Protein AF-A0A348VEJ5-F1 (afdb_monomer)

Radius of gyration: 16.7 Å; Cα contacts (8 Å, |Δi|>4): 133; chains: 1; bounding box: 47×30×41 Å

pLDDT: mean 86.48, std 15.14, range [39.75, 98.0]

Sequence (98 aa):
LKAKGLSRVVFVSNGTEGMGLEDGVYDLDGHVLRVEKGAVYEDNTLMGSATNLKDGVISLSRKLNIPLEDLWITASRAPLESVGLGIDLPLCTVSDSY

Solvent-accessible surface area (backbone atoms only — not comparable to full-atom values): 5971 Å² total; per-residue (Å²): 132,88,73,70,58,56,70,75,37,66,61,75,46,58,61,43,94,51,44,78,56,71,74,44,78,43,80,54,97,89,38,70,34,35,33,51,92,48,29,28,24,45,95,84,41,80,75,37,16,15,36,51,59,70,62,48,52,53,50,48,22,68,75,70,72,43,61,62,90,66,50,50,39,15,67,46,56,19,48,36,56,72,72,69,56,82,63,93,63,92,62,90,70,86,68,97,76,128

Mean predicted aligned error: 6.62 Å

Secondary structure (DSSP, 8-state):
--PPPGGG------B-TTTTPPSEEEEETTEEEEEETTEEEETTEEEEESS-HHHHHHHHHHHHT--HHHHGGGGTHHHHHHTT-----------S--

Nearest PDB structures (foldseek):
  1o12-assembly1_B  TM=8.130E-01  e=3.240E-04  Thermotoga maritima
  2vhl-assembly2_B  TM=8.276E-01  e=8.141E-04  Bacillus subtilis
  6jku-assembly1_D  TM=8.321E-01  e=1.572E-03  Pasteurella multocida
  2p53-assembly1_B  TM=8.309E-01  e=3.243E-03  Escherichia coli K-12
  1ymy-assembly1_A  TM=7.983E-01  e=3.036E-03  Escherichia coli K-12

Structure (mmCIF, N/CA/C/O backbone):
data_AF-A0A348VEJ5-F1
#
_entry.id   AF-A0A348VEJ5-F1
#
loop_
_atom_site.group_PDB
_atom_site.id
_atom_site.type_symbol
_atom_site.label_atom_id
_atom_site.label_alt_id
_atom_site.label_comp_id
_atom_site.label_asym_id
_atom_site.label_entity_id
_atom_site.label_seq_id
_atom_site.pdbx_PDB_ins_code
_atom_site.Cartn_x
_atom_site.Cartn_y
_atom_site.Cartn_z
_atom_site.occupancy
_atom_site.B_iso_or_equiv
_atom_site.auth_seq_id
_atom_site.auth_comp_id
_atom_site.auth_asym_id
_atom_site.auth_atom_id
_atom_site.pdbx_PDB_model_num
ATOM 1 N N . LEU A 1 1 ? 10.301 -16.913 -4.558 1.00 43.34 1 LEU A N 1
ATOM 2 C CA . LEU A 1 1 ? 9.346 -16.330 -5.530 1.00 43.34 1 LEU A CA 1
ATOM 3 C C . LEU A 1 1 ? 10.126 -15.842 -6.750 1.00 43.34 1 LEU A C 1
ATOM 5 O O . LEU A 1 1 ? 11.006 -15.014 -6.566 1.00 43.34 1 LEU A O 1
ATOM 9 N N . LYS A 1 2 ? 9.834 -16.311 -7.971 1.00 44.81 2 LYS A N 1
ATOM 10 C CA . LYS A 1 2 ? 10.202 -15.556 -9.184 1.00 44.81 2 LYS A CA 1
ATOM 11 C C . LYS A 1 2 ? 9.153 -14.454 -9.334 1.00 44.81 2 LYS A C 1
ATOM 13 O O . LYS A 1 2 ? 8.042 -14.739 -9.770 1.00 44.81 2 LYS A O 1
ATOM 18 N N . ALA A 1 3 ? 9.449 -13.242 -8.867 1.00 62.50 3 ALA A N 1
ATOM 19 C CA . ALA A 1 3 ? 8.564 -12.106 -9.099 1.00 62.50 3 ALA A CA 1
ATOM 20 C C . ALA A 1 3 ? 8.489 -11.848 -10.611 1.00 62.50 3 ALA A C 1
ATOM 22 O O . ALA A 1 3 ? 9.500 -11.950 -11.311 1.00 62.50 3 ALA A O 1
ATOM 23 N N . LYS A 1 4 ? 7.291 -11.557 -11.130 1.00 75.31 4 LYS A N 1
ATOM 24 C CA . LYS A 1 4 ? 7.163 -11.009 -12.485 1.00 75.31 4 LYS A CA 1
ATOM 25 C C . LYS A 1 4 ? 8.032 -9.742 -12.562 1.00 75.31 4 LYS A C 1
ATOM 27 O O . LYS A 1 4 ? 8.186 -9.060 -11.551 1.00 75.31 4 LYS A O 1
ATOM 32 N N . GLY A 1 5 ? 8.598 -9.433 -13.732 1.00 85.00 5 GLY A N 1
ATOM 33 C CA . GLY A 1 5 ? 9.313 -8.163 -13.917 1.00 85.00 5 GLY A CA 1
ATOM 34 C C . GLY A 1 5 ? 8.425 -6.979 -13.519 1.00 85.00 5 GLY A C 1
ATOM 35 O O . GLY A 1 5 ? 7.205 -7.079 -13.646 1.00 85.00 5 GLY A O 1
ATOM 36 N N . LEU A 1 6 ? 9.011 -5.882 -13.030 1.00 87.12 6 LEU A N 1
ATOM 37 C CA . LEU A 1 6 ? 8.255 -4.758 -12.456 1.00 87.12 6 LEU A CA 1
ATOM 38 C C . LEU A 1 6 ? 7.213 -4.170 -13.425 1.00 87.12 6 LEU A C 1
ATOM 40 O O . LEU A 1 6 ? 6.124 -3.814 -12.998 1.00 87.12 6 LEU A O 1
ATOM 44 N N . SER A 1 7 ? 7.467 -4.187 -14.736 1.00 85.56 7 SER A N 1
ATOM 45 C CA . SER A 1 7 ? 6.487 -3.785 -15.765 1.00 85.56 7 SER A CA 1
ATOM 46 C C . SER A 1 7 ? 5.226 -4.660 -15.824 1.00 85.56 7 SER A C 1
ATOM 48 O O . SER A 1 7 ? 4.223 -4.286 -16.415 1.00 85.56 7 SER A O 1
ATOM 50 N N . ARG A 1 8 ? 5.256 -5.847 -15.214 1.00 89.19 8 ARG A N 1
ATOM 51 C CA . ARG A 1 8 ? 4.153 -6.818 -15.161 1.00 89.19 8 ARG A CA 1
ATOM 52 C C . ARG A 1 8 ? 3.500 -6.875 -13.776 1.00 89.19 8 ARG A C 1
ATOM 54 O O . ARG A 1 8 ? 2.728 -7.803 -13.516 1.00 89.19 8 ARG A O 1
ATOM 61 N N . VAL A 1 9 ? 3.834 -5.930 -12.896 1.00 92.12 9 VAL A N 1
ATOM 62 C CA . VAL A 1 9 ? 3.278 -5.773 -11.550 1.00 92.12 9 VAL A CA 1
ATOM 63 C C . VAL A 1 9 ? 2.648 -4.388 -11.447 1.00 92.12 9 VAL A C 1
ATOM 65 O O . VAL A 1 9 ? 3.310 -3.388 -11.698 1.00 92.12 9 VAL A O 1
ATOM 68 N N . VAL A 1 10 ? 1.376 -4.336 -11.052 1.00 93.69 10 VAL A N 1
ATOM 69 C CA . VAL A 1 10 ? 0.666 -3.083 -10.777 1.00 93.69 10 VAL A CA 1
ATOM 70 C C . VAL A 1 10 ? 0.591 -2.889 -9.270 1.00 93.69 10 VAL A C 1
ATOM 72 O O . VAL A 1 10 ? 0.107 -3.766 -8.554 1.00 93.69 10 VAL A O 1
ATOM 75 N N . PHE A 1 11 ? 1.074 -1.747 -8.792 1.00 94.56 11 PHE A N 1
ATOM 76 C CA . PHE A 1 11 ? 0.909 -1.329 -7.411 1.00 94.56 11 PHE A CA 1
ATOM 77 C C . PHE A 1 11 ? -0.405 -0.561 -7.272 1.00 94.56 11 PHE A C 1
ATOM 79 O O . PHE A 1 11 ? -0.634 0.430 -7.963 1.00 94.56 11 PHE A O 1
ATOM 86 N N . VAL A 1 12 ? -1.262 -1.018 -6.363 1.00 95.00 12 VAL A N 1
ATOM 87 C CA . VAL A 1 12 ? -2.541 -0.379 -6.039 1.00 95.00 12 VAL A CA 1
ATOM 88 C C . VAL A 1 12 ? -2.541 -0.005 -4.565 1.00 95.00 12 VAL A C 1
ATOM 90 O O . VAL A 1 12 ? -2.085 -0.785 -3.731 1.00 95.00 12 VAL A O 1
ATOM 93 N N . SER A 1 13 ? -3.056 1.179 -4.229 1.00 94.69 13 SER A N 1
ATOM 94 C CA . SER A 1 13 ? -3.204 1.567 -2.823 1.00 94.69 13 SER A CA 1
ATOM 95 C C . SER A 1 13 ? -4.284 0.748 -2.118 1.00 94.69 13 SER A C 1
ATOM 97 O O . SER A 1 13 ? -4.174 0.547 -0.915 1.00 94.69 13 SER A O 1
ATOM 99 N N . ASN A 1 14 ? -5.315 0.295 -2.849 1.00 94.62 14 ASN A N 1
ATOM 100 C CA . ASN A 1 14 ? -6.566 -0.223 -2.281 1.00 94.62 14 ASN A CA 1
ATOM 101 C C . ASN A 1 14 ? -7.098 0.699 -1.165 1.00 94.62 14 ASN A C 1
ATOM 103 O O . ASN A 1 14 ? -7.428 0.250 -0.066 1.00 94.62 14 ASN A O 1
ATOM 107 N N . GLY A 1 15 ? -7.043 2.010 -1.425 1.00 94.62 15 GLY A N 1
ATOM 108 C CA . GLY A 1 15 ? -7.433 3.047 -0.475 1.00 94.62 15 GLY A CA 1
ATOM 109 C C . GLY A 1 15 ? -8.922 2.983 -0.151 1.00 94.62 15 GLY A C 1
ATOM 110 O O . GLY A 1 15 ? -9.739 2.679 -1.016 1.00 94.62 15 GLY A O 1
ATOM 111 N N . THR A 1 16 ? -9.247 3.288 1.098 1.00 94.19 16 THR A N 1
ATOM 112 C CA . THR A 1 16 ? -10.617 3.382 1.623 1.00 94.19 16 THR A CA 1
ATOM 113 C C . THR A 1 16 ? -10.895 4.812 2.089 1.00 94.19 16 THR A C 1
ATOM 115 O O . THR A 1 16 ? -10.014 5.670 2.020 1.00 94.19 16 THR A O 1
ATOM 118 N N . GLU A 1 17 ? -12.090 5.075 2.614 1.00 92.12 17 GLU A N 1
ATOM 119 C CA . GLU A 1 17 ? -12.433 6.367 3.229 1.00 92.12 17 GLU A CA 1
ATOM 120 C C . GLU A 1 17 ? -11.561 6.712 4.445 1.00 92.12 17 GLU A C 1
ATOM 122 O O . GLU A 1 17 ? -11.394 7.882 4.773 1.00 92.12 17 GLU A O 1
ATOM 127 N N . GLY A 1 18 ? -10.919 5.713 5.062 1.00 92.94 18 GLY A N 1
ATOM 128 C CA . GLY A 1 18 ? -9.924 5.932 6.110 1.00 92.94 18 GLY A CA 1
ATOM 129 C C . GLY A 1 18 ? -8.587 6.487 5.605 1.00 92.94 18 GLY A C 1
ATOM 130 O O . GLY A 1 18 ? -7.677 6.710 6.401 1.00 92.94 18 GLY A O 1
ATOM 131 N N . MET A 1 19 ? -8.413 6.683 4.293 1.00 95.12 19 MET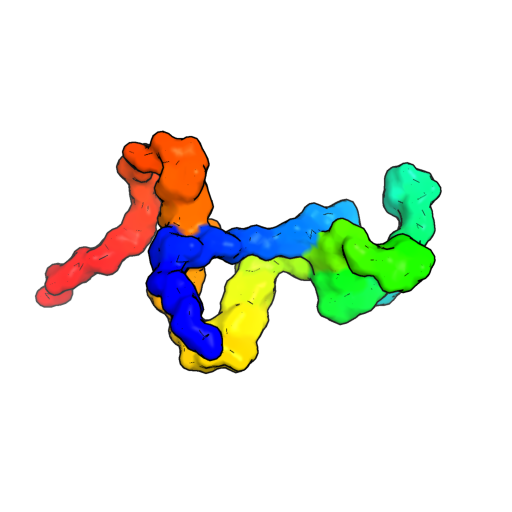 A N 1
ATOM 132 C CA . MET A 1 19 ? -7.156 7.166 3.727 1.00 95.12 19 MET A CA 1
ATOM 133 C C . MET A 1 19 ? -6.798 8.569 4.221 1.00 95.12 19 MET A C 1
ATOM 135 O O . MET A 1 19 ? -7.547 9.522 4.039 1.00 95.12 19 MET A O 1
ATOM 139 N N . GLY A 1 20 ? -5.595 8.698 4.784 1.00 91.19 20 GLY A N 1
ATOM 140 C CA . GLY A 1 20 ? -5.097 9.959 5.335 1.00 91.19 20 GLY A CA 1
ATOM 141 C C . GLY A 1 20 ? -5.607 10.291 6.739 1.00 91.19 20 GLY A C 1
ATOM 142 O O . GLY A 1 20 ? -5.218 11.329 7.269 1.00 91.19 20 GLY A O 1
ATOM 143 N N . LEU A 1 21 ? -6.426 9.427 7.346 1.00 95.25 21 LEU A N 1
ATOM 144 C CA . LEU A 1 21 ? -6.777 9.532 8.760 1.00 95.25 21 LEU A CA 1
ATOM 145 C C . LEU A 1 21 ? -5.641 8.999 9.644 1.00 95.25 21 LEU A C 1
ATOM 147 O O . LEU A 1 21 ? -4.843 8.156 9.226 1.00 95.25 21 LEU A O 1
ATOM 151 N N . GLU A 1 22 ? -5.577 9.507 10.872 1.00 96.19 22 GLU A N 1
ATOM 152 C CA . GLU A 1 22 ? -4.695 8.976 11.911 1.00 96.19 22 GLU A CA 1
ATOM 153 C C . GLU A 1 22 ? -5.238 7.650 12.468 1.00 96.19 22 GLU A C 1
ATOM 155 O O . GLU A 1 22 ? -6.365 7.241 12.183 1.00 96.19 22 GLU A O 1
ATOM 160 N N . ASP A 1 23 ? -4.425 6.958 13.267 1.00 97.75 23 ASP A N 1
ATOM 161 C CA . ASP A 1 23 ? -4.867 5.745 13.951 1.00 97.75 23 ASP A CA 1
ATOM 162 C C . ASP A 1 23 ? -6.026 6.078 14.909 1.00 97.75 23 ASP A C 1
ATOM 164 O O . ASP A 1 23 ? -5.917 6.957 15.767 1.00 97.75 23 ASP A O 1
ATOM 168 N N . GLY A 1 24 ? -7.145 5.367 14.775 1.00 97.88 24 GLY A N 1
ATOM 169 C CA . GLY A 1 24 ? -8.377 5.705 15.482 1.00 97.88 24 GLY A CA 1
ATOM 170 C C . GLY A 1 24 ? -9.567 4.827 15.109 1.00 97.88 24 GLY A C 1
ATOM 171 O O . GLY A 1 24 ? -9.466 3.925 14.278 1.00 97.88 24 GLY A O 1
ATOM 172 N N . VAL A 1 25 ? -10.706 5.087 15.752 1.00 97.69 25 VAL A N 1
ATOM 173 C CA . VAL A 1 25 ? -11.997 4.456 15.443 1.00 97.69 25 VAL A CA 1
ATOM 174 C C . VAL A 1 25 ? -12.936 5.539 14.931 1.00 97.69 25 VAL A C 1
ATOM 176 O O . VAL A 1 25 ? -13.101 6.568 15.586 1.00 97.69 25 VAL A O 1
ATOM 179 N N . TYR A 1 26 ? -13.533 5.302 13.769 1.00 96.50 26 TYR A N 1
ATOM 180 C CA . TYR A 1 26 ? -14.350 6.258 13.036 1.00 96.50 26 TYR A CA 1
ATOM 181 C C . TYR A 1 26 ? -15.683 5.626 12.654 1.00 96.50 26 TYR A C 1
ATOM 183 O O . TYR A 1 26 ? -15.745 4.436 12.361 1.00 96.50 26 TYR A O 1
ATOM 191 N N . ASP A 1 27 ? -16.732 6.438 12.636 1.00 95.38 27 ASP A N 1
ATOM 192 C CA . ASP A 1 27 ? -17.988 6.106 11.969 1.00 95.38 27 ASP A CA 1
ATOM 193 C C . ASP A 1 27 ? -17.922 6.703 10.558 1.00 95.38 27 ASP A C 1
ATOM 195 O O . ASP A 1 27 ? -17.883 7.928 10.404 1.00 95.38 27 ASP A O 1
ATOM 199 N N . LEU A 1 28 ? -17.783 5.841 9.551 1.00 90.25 28 LEU A N 1
ATOM 200 C CA . LEU A 1 28 ? -17.642 6.200 8.140 1.00 90.25 28 LEU A CA 1
ATOM 201 C C . LEU A 1 28 ? -18.705 5.440 7.347 1.00 90.25 28 LEU A C 1
ATOM 203 O O . LEU A 1 28 ? -18.752 4.215 7.398 1.00 90.25 28 LEU A O 1
ATOM 207 N N . ASP A 1 29 ? -19.587 6.174 6.670 1.00 85.75 29 ASP A N 1
ATOM 208 C CA . ASP A 1 29 ? -20.729 5.630 5.918 1.00 85.75 29 ASP A CA 1
ATOM 209 C C . ASP A 1 29 ? -21.625 4.659 6.726 1.00 85.75 29 ASP A C 1
ATOM 211 O O . ASP A 1 29 ? -22.199 3.713 6.196 1.00 85.75 29 ASP A O 1
ATOM 215 N N . GLY A 1 30 ? -21.747 4.872 8.045 1.00 89.94 30 GLY A N 1
ATOM 216 C CA . GLY A 1 30 ? -22.526 4.005 8.939 1.00 89.94 30 GLY A CA 1
ATOM 217 C C . GLY A 1 30 ? -21.805 2.723 9.370 1.00 89.94 30 GLY A C 1
ATOM 218 O O . GLY A 1 30 ? -22.414 1.864 10.014 1.00 89.94 30 GLY A O 1
ATOM 219 N N . HIS A 1 31 ? -20.519 2.596 9.041 1.00 92.06 31 HIS A N 1
ATOM 220 C CA . HIS A 1 31 ? -19.639 1.517 9.466 1.00 92.06 31 HIS A CA 1
ATOM 221 C C . HIS A 1 31 ? -18.667 2.011 10.541 1.00 92.06 31 HIS A C 1
ATOM 223 O O . HIS A 1 31 ? -18.022 3.051 10.397 1.00 92.06 31 HIS A O 1
ATOM 229 N N . VAL A 1 32 ? -18.506 1.232 11.614 1.00 95.81 32 VAL A N 1
ATOM 230 C CA . VAL A 1 32 ? -17.499 1.516 12.645 1.00 95.81 32 VAL A CA 1
ATOM 231 C C . VAL A 1 32 ? -16.166 0.919 12.202 1.00 95.81 32 VAL A C 1
ATOM 233 O O . VAL A 1 32 ? -15.905 -0.273 12.369 1.00 95.81 32 VAL A O 1
ATOM 236 N N . LEU A 1 33 ? -15.313 1.764 11.631 1.00 96.50 33 LEU A N 1
ATOM 237 C CA . LEU A 1 33 ? -14.024 1.381 11.070 1.00 96.50 33 LEU A CA 1
ATOM 238 C C . LEU A 1 33 ? -12.876 1.752 12.007 1.00 96.50 33 LEU A C 1
ATOM 240 O O . LEU A 1 33 ? -12.817 2.846 12.565 1.00 96.50 33 LEU A O 1
ATOM 2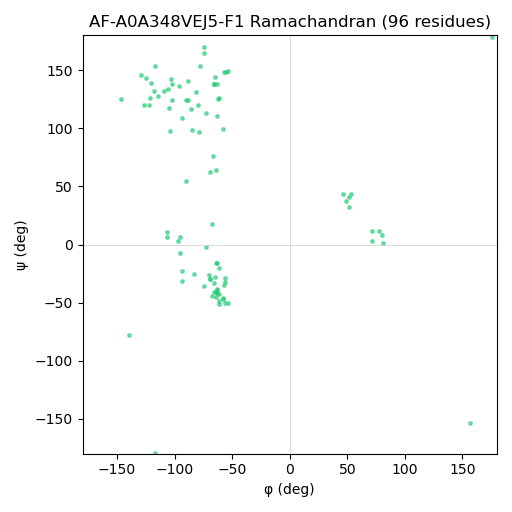44 N N . ARG A 1 34 ? -11.910 0.846 12.146 1.00 98.00 34 ARG A N 1
ATOM 245 C CA . ARG A 1 34 ? -10.668 1.069 12.888 1.00 98.00 34 ARG A CA 1
ATOM 246 C C . ARG A 1 34 ? -9.509 1.270 11.920 1.00 98.00 34 ARG A C 1
ATOM 248 O O . ARG A 1 34 ? -9.150 0.348 11.191 1.00 98.00 34 ARG A O 1
ATOM 255 N N . VAL A 1 35 ? -8.900 2.450 11.954 1.00 97.81 35 VAL A N 1
ATOM 256 C CA . VAL A 1 35 ? -7.650 2.759 11.254 1.00 97.81 35 VAL A CA 1
ATOM 257 C C . VAL A 1 35 ? -6.488 2.430 12.185 1.00 97.81 35 VAL A C 1
ATOM 259 O O . VAL A 1 35 ? -6.436 2.904 13.317 1.00 97.81 35 VAL A O 1
ATOM 262 N N . GLU A 1 36 ? -5.566 1.589 11.729 1.00 97.31 36 GLU A N 1
ATOM 263 C CA . GLU A 1 36 ? -4.343 1.278 12.469 1.00 97.31 36 GLU A CA 1
ATOM 264 C C . GLU A 1 36 ? -3.183 1.036 11.501 1.00 97.31 36 GLU A C 1
ATOM 266 O O . GLU A 1 36 ? -3.256 0.157 10.637 1.00 97.31 36 GLU A O 1
ATOM 271 N N . LYS A 1 37 ? -2.081 1.778 11.672 1.00 95.12 37 LYS A N 1
ATOM 272 C CA . LYS A 1 37 ? -0.819 1.613 10.927 1.00 95.12 37 LYS A CA 1
ATOM 273 C C . LYS A 1 37 ? -1.024 1.589 9.410 1.00 95.12 37 LYS A C 1
ATOM 275 O O . LYS A 1 37 ? -0.404 0.796 8.697 1.00 95.12 37 LYS A O 1
ATOM 280 N N . GLY A 1 38 ? -1.902 2.460 8.915 1.00 94.75 38 GLY A N 1
ATOM 281 C CA . GLY A 1 38 ? -2.181 2.591 7.486 1.00 94.75 38 GLY A CA 1
ATOM 282 C C . GLY A 1 38 ? -3.088 1.502 6.898 1.00 94.75 38 GLY A C 1
ATOM 283 O O . GLY A 1 38 ? -3.198 1.432 5.673 1.00 94.75 38 GLY A O 1
ATOM 284 N N . ALA A 1 39 ? -3.738 0.679 7.725 1.00 96.88 39 ALA A N 1
ATOM 285 C CA . ALA A 1 39 ? -4.757 -0.299 7.339 1.00 96.88 39 ALA A CA 1
ATOM 286 C C . ALA A 1 39 ? -6.111 0.033 7.985 1.00 96.88 39 ALA A C 1
ATOM 288 O O . ALA A 1 39 ? -6.153 0.648 9.049 1.00 96.88 39 ALA A O 1
ATOM 289 N N . VAL A 1 40 ? -7.204 -0.388 7.348 1.00 97.44 40 VAL A N 1
ATOM 290 C CA . VAL A 1 40 ? -8.576 -0.169 7.830 1.00 97.44 40 VAL A CA 1
ATOM 291 C C . VAL A 1 40 ? -9.251 -1.499 8.111 1.00 97.44 40 VAL A C 1
ATOM 293 O O . VAL A 1 40 ? -9.203 -2.405 7.276 1.00 97.44 40 VAL A O 1
ATOM 296 N N . TYR A 1 41 ? -9.883 -1.603 9.278 1.00 97.62 41 TYR A N 1
ATOM 297 C CA . TYR A 1 41 ? -10.547 -2.808 9.751 1.00 97.62 41 TYR A CA 1
ATOM 298 C C . TYR A 1 41 ? -12.010 -2.558 10.111 1.00 97.62 41 TYR A C 1
ATOM 300 O O . TYR A 1 41 ? -12.321 -1.547 10.732 1.00 97.62 41 TYR A O 1
ATOM 308 N N . GLU A 1 42 ? -12.866 -3.531 9.823 1.00 96.38 42 GLU A N 1
ATOM 309 C CA . GLU A 1 42 ? -14.232 -3.644 10.348 1.00 96.38 42 GLU A CA 1
ATOM 310 C C . GLU A 1 42 ? -14.334 -4.990 11.069 1.00 96.38 42 GLU A C 1
ATOM 312 O O . GLU A 1 42 ? -14.033 -6.026 10.479 1.00 96.38 42 GLU A O 1
ATOM 317 N N . ASP A 1 43 ? -14.645 -4.997 12.367 1.00 93.75 43 ASP A N 1
ATOM 318 C CA . ASP A 1 43 ? -14.723 -6.226 13.178 1.00 93.75 43 ASP A CA 1
ATOM 319 C C . ASP A 1 43 ? -13.511 -7.176 13.034 1.00 93.75 43 ASP A C 1
ATOM 321 O O . ASP A 1 43 ? -13.627 -8.401 13.061 1.00 93.75 43 ASP A O 1
ATOM 325 N N . ASN A 1 44 ? -12.307 -6.601 12.916 1.00 94.19 44 ASN A N 1
ATOM 326 C CA . ASN A 1 44 ? -11.022 -7.281 12.659 1.00 94.19 44 ASN A CA 1
ATOM 327 C C . ASN A 1 44 ? -10.825 -7.847 11.243 1.00 94.19 44 ASN A C 1
ATOM 329 O O . ASN A 1 44 ? -9.771 -8.418 10.957 1.00 94.19 44 ASN A O 1
ATOM 333 N N . THR A 1 45 ? -11.772 -7.636 10.337 1.00 96.38 45 THR A N 1
ATOM 334 C CA . THR A 1 45 ? -11.617 -7.907 8.906 1.00 96.38 45 THR A CA 1
ATOM 335 C C . THR A 1 45 ? -10.876 -6.755 8.243 1.00 96.38 45 THR A C 1
ATOM 337 O O . THR A 1 45 ? -11.225 -5.600 8.456 1.00 96.38 45 THR A O 1
ATOM 340 N N . LEU A 1 46 ? -9.844 -7.045 7.444 1.00 96.50 46 LEU A N 1
ATOM 341 C CA . LEU A 1 46 ? -9.123 -6.024 6.679 1.00 96.50 46 LEU A CA 1
ATOM 342 C C . LEU A 1 46 ? -9.993 -5.536 5.510 1.00 96.50 46 LEU A C 1
ATOM 344 O O . LEU A 1 46 ? -10.219 -6.284 4.561 1.00 96.50 46 LEU A O 1
ATOM 348 N N . MET A 1 47 ? -10.419 -4.277 5.564 1.00 94.94 47 MET A N 1
ATOM 349 C CA . MET A 1 47 ? -11.286 -3.650 4.558 1.00 94.94 47 MET A CA 1
ATOM 350 C C . MET A 1 47 ? -10.497 -2.908 3.479 1.00 94.94 47 MET A C 1
ATOM 352 O O . MET A 1 47 ? -10.967 -2.728 2.359 1.00 94.94 47 MET A O 1
ATOM 356 N N . GLY A 1 48 ? -9.262 -2.514 3.786 1.00 95.12 48 GLY A N 1
ATOM 357 C CA . GLY A 1 48 ? -8.359 -1.915 2.817 1.00 95.12 48 GLY A CA 1
ATOM 358 C C . GLY A 1 48 ? -7.289 -1.060 3.473 1.00 95.12 48 GLY A C 1
ATOM 359 O O . GLY A 1 48 ? -6.885 -1.298 4.612 1.00 95.12 48 GLY A O 1
ATOM 360 N N . SER A 1 49 ? -6.789 -0.088 2.721 1.00 96.25 49 SER A N 1
ATOM 361 C CA . SER A 1 49 ? -5.675 0.763 3.123 1.00 96.25 49 SER A CA 1
ATOM 362 C C . SER A 1 49 ? -6.150 2.144 3.565 1.00 96.25 49 SER A C 1
ATOM 364 O O . SER A 1 49 ? -7.044 2.736 2.958 1.00 96.25 49 SER A O 1
ATOM 366 N N . ALA A 1 50 ? -5.487 2.675 4.590 1.00 96.81 50 ALA A N 1
ATOM 367 C CA . ALA A 1 50 ? -5.504 4.090 4.954 1.00 96.81 50 ALA A CA 1
ATOM 368 C C . ALA A 1 50 ? -4.275 4.851 4.397 1.00 96.81 50 ALA A C 1
ATOM 370 O O . ALA A 1 50 ? -4.094 6.044 4.638 1.00 96.81 50 ALA A O 1
ATOM 371 N N . THR A 1 51 ? -3.415 4.174 3.631 1.00 95.31 51 THR A N 1
ATOM 372 C CA . THR A 1 51 ? -2.179 4.727 3.058 1.00 95.31 51 THR A CA 1
ATOM 373 C C . THR A 1 51 ? -2.401 5.205 1.622 1.00 95.31 51 THR A C 1
ATOM 375 O O . THR A 1 51 ? -2.990 4.493 0.805 1.00 95.31 51 THR A O 1
ATOM 378 N N . ASN A 1 52 ? -1.868 6.380 1.275 1.00 93.81 52 ASN A N 1
ATOM 379 C CA . ASN A 1 52 ? -1.892 6.877 -0.103 1.00 93.81 52 ASN A CA 1
ATOM 380 C C . ASN A 1 52 ? -0.880 6.147 -1.015 1.00 93.81 52 ASN A C 1
ATOM 382 O O . ASN A 1 52 ? 0.047 5.476 -0.558 1.00 93.81 52 ASN A O 1
ATOM 386 N N . LEU A 1 53 ? -1.043 6.301 -2.333 1.00 94.50 53 LEU A N 1
ATOM 387 C CA . LEU A 1 53 ? -0.221 5.609 -3.335 1.00 94.50 53 LEU A CA 1
ATOM 388 C C . LEU A 1 53 ? 1.282 5.897 -3.175 1.00 94.50 53 LEU A C 1
ATOM 390 O O . LEU A 1 53 ? 2.092 4.972 -3.191 1.00 94.50 53 LEU A O 1
ATOM 394 N N . LYS A 1 54 ? 1.650 7.170 -2.985 1.00 94.12 54 LYS A N 1
ATOM 395 C CA . LYS A 1 54 ? 3.044 7.627 -2.880 1.00 94.12 54 LYS A CA 1
ATOM 396 C C . LYS A 1 54 ? 3.750 6.981 -1.687 1.00 94.12 54 LYS A C 1
ATOM 398 O O . LYS A 1 54 ? 4.819 6.393 -1.847 1.00 94.12 54 LYS A O 1
ATOM 403 N N . ASP A 1 55 ? 3.143 7.057 -0.508 1.00 94.19 55 ASP A N 1
ATOM 404 C CA . ASP A 1 55 ? 3.736 6.527 0.721 1.00 94.19 55 ASP A CA 1
ATOM 405 C C . ASP A 1 55 ? 3.774 4.992 0.704 1.00 94.19 55 ASP A C 1
ATOM 407 O O . ASP A 1 55 ? 4.714 4.385 1.228 1.00 94.19 55 ASP A O 1
ATOM 411 N N . GLY A 1 56 ? 2.819 4.358 0.015 1.00 94.50 56 GLY A N 1
ATOM 412 C CA . GLY A 1 56 ? 2.831 2.926 -0.277 1.00 94.50 56 GLY A CA 1
ATOM 413 C C . GLY A 1 56 ? 4.041 2.497 -1.113 1.00 94.50 56 GLY A C 1
ATOM 414 O O . GLY A 1 56 ? 4.754 1.568 -0.726 1.00 94.50 56 GLY A O 1
ATOM 415 N N . VAL A 1 57 ? 4.333 3.202 -2.213 1.00 95.00 57 VAL A N 1
ATOM 416 C CA . VAL A 1 57 ? 5.498 2.905 -3.070 1.00 95.00 57 VAL A CA 1
ATOM 417 C C . VAL A 1 57 ? 6.816 3.168 -2.331 1.00 95.00 57 VAL A C 1
ATOM 419 O O . VAL A 1 57 ? 7.733 2.350 -2.402 1.00 95.00 57 VAL A O 1
ATOM 422 N N . ILE A 1 58 ? 6.915 4.253 -1.553 1.00 95.19 58 ILE A N 1
ATOM 423 C CA . ILE A 1 58 ? 8.097 4.532 -0.713 1.00 95.19 58 ILE A CA 1
ATOM 424 C C . ILE A 1 58 ? 8.304 3.418 0.322 1.00 95.19 58 ILE A C 1
ATOM 426 O O . ILE A 1 58 ? 9.426 2.955 0.540 1.00 95.19 58 ILE A O 1
ATOM 430 N N . SER A 1 59 ? 7.224 2.955 0.953 1.00 94.38 59 SER A N 1
ATOM 431 C CA . SER A 1 59 ? 7.278 1.845 1.908 1.00 94.38 59 SER A CA 1
ATOM 432 C C . SER A 1 59 ? 7.737 0.549 1.242 1.00 94.38 59 SER A C 1
ATOM 434 O O . SER A 1 59 ? 8.526 -0.193 1.826 1.00 94.38 59 SER A O 1
ATOM 436 N N . LEU A 1 60 ? 7.286 0.291 0.013 1.00 93.38 60 LEU A N 1
ATOM 437 C CA . LEU A 1 60 ? 7.714 -0.856 -0.781 1.00 93.38 60 LEU A CA 1
ATOM 438 C C . LEU A 1 60 ? 9.207 -0.787 -1.124 1.00 93.38 60 LEU A C 1
ATOM 440 O O . LEU A 1 60 ? 9.910 -1.775 -0.920 1.00 93.38 60 LEU A O 1
ATOM 444 N N . SER A 1 61 ? 9.696 0.380 -1.558 1.00 95.00 61 SER A N 1
ATOM 445 C CA . SER A 1 61 ? 11.119 0.629 -1.825 1.00 95.00 61 SER A CA 1
ATOM 446 C C . SER A 1 61 ? 11.981 0.279 -0.616 1.00 95.00 61 SER A C 1
ATOM 448 O O . SER A 1 61 ? 12.904 -0.528 -0.722 1.00 95.00 61 SER A O 1
ATOM 450 N N . ARG A 1 62 ? 11.609 0.788 0.565 1.00 95.75 62 ARG A N 1
ATOM 451 C CA . ARG A 1 62 ? 12.332 0.526 1.817 1.00 95.75 62 ARG A CA 1
ATOM 452 C C . ARG A 1 62 ? 12.292 -0.947 2.228 1.00 95.75 62 ARG A C 1
ATOM 454 O O . ARG A 1 62 ? 13.298 -1.472 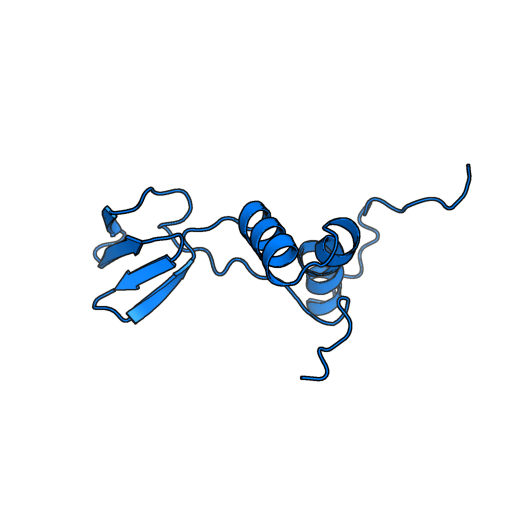2.688 1.00 95.75 62 ARG A O 1
ATOM 461 N N . LYS A 1 63 ? 11.143 -1.618 2.081 1.00 94.56 63 LYS A N 1
ATOM 462 C CA . LYS A 1 63 ? 10.965 -3.020 2.505 1.00 94.56 63 LYS A CA 1
ATOM 463 C C . LYS A 1 63 ? 11.647 -4.023 1.579 1.00 94.56 63 LYS A C 1
ATOM 465 O O . LYS A 1 63 ? 12.117 -5.051 2.055 1.00 94.56 63 LYS A O 1
ATOM 470 N N . LEU A 1 64 ? 11.660 -3.753 0.275 1.00 92.19 64 LEU A N 1
ATOM 471 C CA . LEU A 1 64 ? 12.254 -4.641 -0.727 1.00 92.19 64 LEU A CA 1
ATOM 472 C C . LEU A 1 64 ? 13.690 -4.263 -1.091 1.00 92.19 64 LEU A C 1
ATOM 474 O O . LEU A 1 64 ? 14.337 -5.018 -1.812 1.00 92.19 64 LEU A O 1
ATOM 478 N N . ASN A 1 65 ? 14.179 -3.123 -0.595 1.00 94.25 65 ASN A N 1
ATOM 479 C CA . ASN A 1 65 ? 15.468 -2.548 -0.966 1.00 94.25 65 ASN A CA 1
ATOM 480 C C . ASN A 1 65 ? 15.608 -2.384 -2.492 1.00 94.25 65 ASN A C 1
ATOM 482 O O . ASN A 1 65 ? 16.630 -2.735 -3.078 1.00 94.25 65 ASN A O 1
ATOM 486 N N . ILE A 1 66 ? 14.540 -1.893 -3.128 1.00 92.19 66 ILE A N 1
ATOM 487 C CA . ILE A 1 66 ? 14.504 -1.576 -4.561 1.00 92.19 66 ILE A CA 1
ATOM 488 C C . ILE A 1 66 ? 14.467 -0.050 -4.696 1.00 92.19 66 ILE A C 1
ATOM 490 O O . ILE A 1 66 ? 13.653 0.581 -4.007 1.00 92.19 66 ILE A O 1
ATOM 494 N N . PRO A 1 67 ? 15.301 0.557 -5.555 1.00 93.06 67 PRO A N 1
ATOM 495 C CA . PRO A 1 67 ? 15.282 1.996 -5.772 1.00 93.06 67 PRO A CA 1
ATOM 496 C C . PRO A 1 67 ? 13.911 2.513 -6.233 1.00 93.06 67 PRO A C 1
ATOM 498 O O . PRO A 1 67 ? 13.142 1.816 -6.903 1.00 93.06 67 PRO A O 1
ATOM 501 N N . LEU A 1 68 ? 13.570 3.744 -5.851 1.00 91.25 68 LEU A N 1
ATOM 502 C CA . LEU A 1 68 ? 12.258 4.320 -6.167 1.00 91.25 68 LEU A CA 1
ATOM 503 C C . LEU A 1 68 ? 12.090 4.520 -7.685 1.00 91.25 68 LEU A C 1
ATOM 505 O O . LEU A 1 68 ? 10.997 4.329 -8.222 1.00 91.25 68 LEU A O 1
ATOM 509 N N . GLU A 1 69 ? 13.191 4.834 -8.367 1.00 89.62 69 GLU A N 1
ATOM 510 C CA . GLU A 1 69 ? 13.338 4.955 -9.819 1.00 89.62 69 GLU A CA 1
ATOM 511 C C . GLU A 1 69 ? 13.114 3.644 -10.585 1.00 89.62 69 GLU A C 1
ATOM 513 O O . GLU A 1 69 ? 12.830 3.686 -11.778 1.00 89.62 69 GLU A O 1
ATOM 518 N N . ASP A 1 70 ? 13.141 2.493 -9.916 1.00 89.56 70 ASP A N 1
ATOM 519 C CA . ASP A 1 70 ? 12.740 1.223 -10.524 1.00 89.56 70 ASP A CA 1
ATOM 520 C C . ASP A 1 70 ? 11.263 0.916 -10.241 1.00 89.56 70 ASP A C 1
ATOM 522 O O . ASP A 1 70 ? 10.566 0.305 -11.053 1.00 89.56 70 ASP A O 1
ATOM 526 N N . LEU A 1 71 ? 10.748 1.354 -9.086 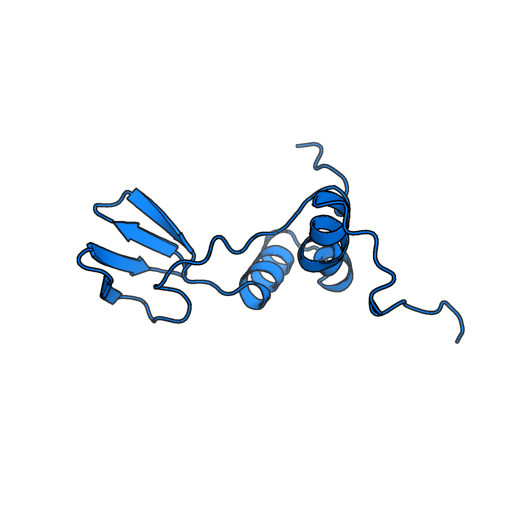1.00 92.06 71 LEU A N 1
ATOM 527 C CA . LEU A 1 71 ? 9.398 1.026 -8.625 1.00 92.06 71 LEU A CA 1
ATOM 528 C C . LEU A 1 71 ? 8.291 1.906 -9.208 1.00 92.06 71 LEU A C 1
ATOM 530 O O . LEU A 1 71 ? 7.153 1.435 -9.291 1.00 92.06 71 LEU A O 1
ATOM 534 N N . TRP A 1 72 ? 8.572 3.143 -9.636 1.00 87.38 72 TRP A N 1
ATOM 535 C CA . TRP A 1 72 ? 7.540 4.048 -10.179 1.00 87.38 72 TRP A CA 1
ATOM 536 C C . TRP A 1 72 ? 6.783 3.442 -11.368 1.00 87.38 72 TRP A C 1
ATOM 538 O O . TRP A 1 72 ? 5.596 3.728 -11.541 1.00 87.38 72 TRP A O 1
ATOM 548 N N . ILE A 1 73 ? 7.424 2.555 -12.144 1.00 89.56 73 ILE A N 1
ATOM 549 C CA . ILE A 1 73 ? 6.797 1.859 -13.274 1.00 89.56 73 ILE A CA 1
ATOM 550 C C . ILE A 1 73 ? 5.552 1.073 -12.837 1.00 89.56 73 ILE A C 1
ATOM 552 O O . ILE A 1 73 ? 4.558 1.044 -13.560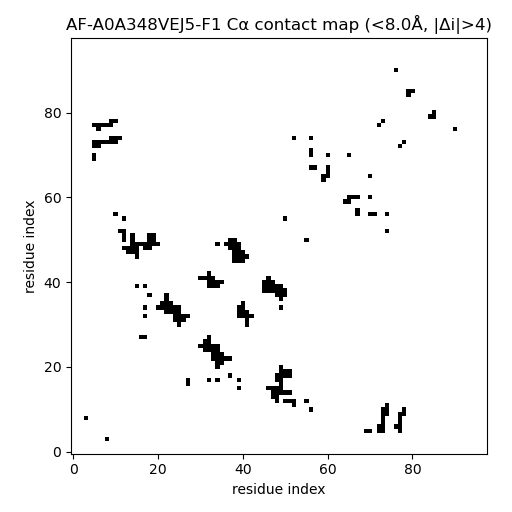 1.00 89.56 73 ILE A O 1
ATOM 556 N N . THR A 1 74 ? 5.572 0.510 -11.622 1.00 93.00 74 THR A N 1
ATOM 557 C CA . THR A 1 74 ? 4.479 -0.302 -11.064 1.00 93.00 74 THR A CA 1
ATOM 558 C C . THR A 1 74 ? 3.239 0.525 -10.730 1.00 93.00 74 THR A C 1
ATOM 560 O O . THR A 1 74 ? 2.130 0.001 -10.750 1.00 93.00 74 THR A O 1
ATOM 563 N N . ALA A 1 75 ? 3.406 1.820 -10.454 1.00 92.56 75 ALA A N 1
ATOM 564 C CA . ALA A 1 75 ? 2.336 2.740 -10.068 1.00 92.56 75 ALA A CA 1
ATOM 565 C C . ALA A 1 75 ? 1.953 3.728 -11.191 1.00 92.56 75 ALA A C 1
ATOM 567 O O . ALA A 1 75 ? 1.171 4.644 -10.954 1.00 92.56 75 ALA A O 1
ATOM 568 N N . SER A 1 76 ? 2.507 3.570 -12.401 1.00 89.06 76 SER A N 1
ATOM 569 C CA . SER A 1 76 ? 2.280 4.481 -13.537 1.00 89.06 76 SER A CA 1
ATOM 570 C C . SER A 1 76 ? 2.115 3.744 -14.875 1.00 89.06 76 SER A C 1
ATOM 572 O O . SER A 1 76 ? 0.994 3.545 -15.338 1.00 89.06 76 SER A O 1
ATOM 574 N N . ARG A 1 77 ? 3.208 3.286 -15.498 1.00 87.50 77 ARG A N 1
ATOM 575 C CA . ARG A 1 77 ? 3.187 2.629 -16.814 1.00 87.50 77 ARG A CA 1
ATOM 576 C C . ARG A 1 77 ? 2.496 1.267 -16.774 1.00 87.50 77 ARG A C 1
ATOM 578 O O . ARG A 1 77 ? 1.668 0.991 -17.632 1.00 87.50 77 ARG A O 1
ATOM 585 N N . ALA A 1 78 ? 2.787 0.439 -15.773 1.00 90.19 78 ALA A N 1
ATOM 586 C CA . ALA A 1 78 ? 2.170 -0.879 -15.644 1.00 90.19 78 ALA A CA 1
ATOM 587 C C . ALA A 1 78 ? 0.627 -0.816 -15.556 1.00 90.19 78 ALA A C 1
ATOM 589 O O . ALA A 1 78 ? -0.021 -1.558 -16.298 1.00 90.19 78 ALA A O 1
ATOM 590 N N . PRO A 1 79 ? -0.001 0.053 -14.727 1.00 91.06 79 PRO A N 1
ATOM 591 C CA . PRO A 1 79 ? -1.456 0.179 -14.725 1.00 91.06 79 PRO A CA 1
ATOM 592 C C . PRO A 1 79 ? -1.997 0.678 -16.068 1.00 91.06 79 PRO A C 1
ATOM 594 O O . PRO A 1 79 ? -2.969 0.102 -16.551 1.00 91.06 79 PRO A O 1
ATOM 597 N N . LEU A 1 80 ? -1.346 1.662 -16.701 1.00 88.38 80 LEU A N 1
ATOM 598 C CA . LEU A 1 80 ? -1.735 2.183 -18.018 1.00 88.38 80 LEU A CA 1
ATOM 599 C C . LEU A 1 80 ? -1.782 1.078 -19.089 1.00 88.38 80 LEU A C 1
ATOM 601 O O . LEU A 1 80 ? -2.789 0.910 -19.778 1.00 88.38 80 LEU A O 1
ATOM 605 N N . GLU A 1 81 ? -0.709 0.290 -19.187 1.00 87.06 81 GLU A N 1
ATOM 606 C CA . GLU A 1 81 ? -0.619 -0.848 -20.104 1.00 87.06 81 GLU A CA 1
ATOM 607 C C . GLU A 1 81 ? -1.654 -1.929 -19.762 1.00 87.06 81 GLU A C 1
ATOM 609 O O . GLU A 1 81 ? -2.263 -2.510 -20.660 1.00 87.06 81 GLU A O 1
ATOM 614 N N . SER A 1 82 ? -1.905 -2.175 -18.469 1.00 89.00 82 SER A N 1
ATOM 615 C CA . SER A 1 82 ? -2.843 -3.214 -18.021 1.00 89.00 82 SER A CA 1
ATOM 616 C C . SER A 1 82 ? -4.299 -2.951 -18.416 1.00 89.00 82 SER A C 1
ATOM 618 O O . SER A 1 82 ? -5.047 -3.906 -18.616 1.00 89.00 82 SER A O 1
ATOM 620 N N . VAL A 1 83 ? -4.690 -1.681 -18.565 1.00 88.88 83 VAL A N 1
ATOM 621 C CA . VAL A 1 83 ? -6.046 -1.281 -18.977 1.00 88.88 83 VAL A CA 1
ATOM 622 C C . VAL A 1 83 ? -6.162 -1.017 -20.483 1.00 88.88 83 VAL A C 1
ATOM 624 O O . VAL A 1 83 ? -7.203 -0.567 -20.952 1.00 88.88 83 VAL A O 1
ATOM 627 N N . GLY A 1 84 ? -5.106 -1.291 -21.259 1.00 86.12 84 GLY A N 1
ATOM 628 C CA . GLY A 1 84 ? -5.100 -1.121 -22.716 1.00 86.12 84 GLY A CA 1
ATOM 629 C C . GLY A 1 84 ? -5.078 0.338 -23.185 1.00 86.12 84 GLY A C 1
ATOM 630 O O . GLY A 1 84 ? -5.273 0.601 -24.370 1.00 86.12 84 GLY A O 1
ATOM 631 N N . LEU A 1 85 ? -4.821 1.290 -22.285 1.00 78.62 85 LEU A N 1
ATOM 632 C CA . LEU A 1 85 ? -4.768 2.719 -22.592 1.00 78.62 85 LEU A CA 1
ATOM 633 C C . LEU A 1 85 ? -3.350 3.133 -22.982 1.00 78.62 85 LEU A C 1
ATOM 635 O O . LEU A 1 85 ? -2.797 4.038 -22.374 1.00 78.62 85 LEU A O 1
ATOM 639 N N . GLY A 1 86 ? -2.753 2.474 -23.979 1.00 64.88 86 GLY A N 1
ATOM 640 C CA . GLY A 1 86 ? -1.415 2.782 -24.510 1.00 64.88 86 GLY A CA 1
ATOM 641 C C . GLY A 1 86 ? -1.331 4.170 -25.160 1.00 64.88 86 GLY A C 1
ATOM 642 O O . GLY A 1 86 ? -1.151 4.288 -26.366 1.00 64.88 86 GLY A O 1
ATOM 643 N N . ILE A 1 87 ? -1.526 5.211 -24.360 1.00 61.50 87 ILE A N 1
ATOM 644 C CA . ILE A 1 87 ? -1.456 6.619 -24.710 1.00 61.50 87 ILE A CA 1
ATOM 645 C C . ILE A 1 87 ? -0.002 7.042 -24.528 1.00 61.50 87 ILE A C 1
ATOM 647 O O . ILE A 1 87 ? 0.646 6.665 -23.548 1.00 61.50 87 ILE A O 1
ATOM 651 N N . ASP A 1 88 ? 0.473 7.876 -25.447 1.00 60.84 88 ASP A N 1
ATOM 652 C CA . ASP A 1 88 ? 1.699 8.662 -25.321 1.00 60.84 88 ASP A CA 1
ATOM 653 C C . ASP A 1 88 ? 1.504 9.750 -24.247 1.00 60.84 88 ASP A C 1
ATOM 655 O O . ASP A 1 88 ? 1.432 10.949 -24.513 1.00 60.84 88 ASP A O 1
ATOM 659 N N . LEU A 1 89 ? 1.266 9.323 -23.004 1.00 56.38 89 LEU A N 1
ATOM 660 C CA . LEU A 1 89 ? 1.335 10.219 -21.862 1.00 56.38 89 LEU A CA 1
ATOM 661 C C . LEU A 1 89 ? 2.796 10.653 -21.745 1.00 56.38 89 LEU A C 1
ATOM 663 O O . LEU A 1 89 ? 3.669 9.788 -21.866 1.00 56.38 89 LEU A O 1
ATOM 667 N N . PRO A 1 90 ? 3.083 11.936 -21.462 1.00 55.12 90 PRO A N 1
ATOM 668 C CA . PRO A 1 90 ? 4.429 12.387 -21.141 1.00 55.12 90 PRO A CA 1
ATOM 669 C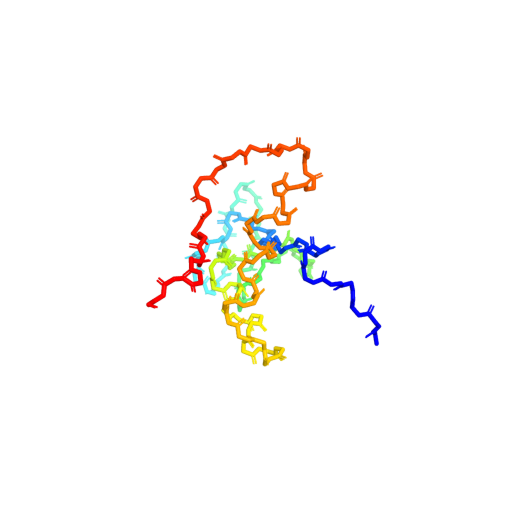 C . PRO A 1 90 ? 4.843 11.771 -19.798 1.00 55.12 90 PRO A C 1
ATOM 671 O O . PRO A 1 90 ? 4.810 12.399 -18.743 1.00 55.12 90 PRO A O 1
ATOM 674 N N . LEU A 1 91 ? 5.181 10.486 -19.825 1.00 59.06 91 LEU A N 1
ATOM 675 C CA . LEU A 1 91 ? 5.942 9.833 -18.787 1.00 59.06 91 LEU A CA 1
ATOM 676 C C . LEU A 1 91 ? 7.321 10.475 -18.835 1.00 59.06 91 LEU A C 1
ATOM 678 O O . LEU A 1 91 ? 7.848 10.718 -19.917 1.00 59.06 91 LEU A O 1
ATOM 682 N N . CYS A 1 92 ? 7.899 10.760 -17.672 1.00 58.38 92 CYS A N 1
ATOM 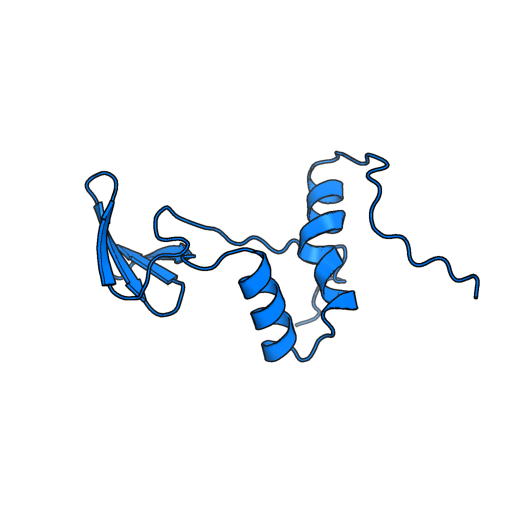683 C CA . CYS A 1 92 ? 9.262 11.262 -17.599 1.00 58.38 92 CYS A CA 1
ATOM 684 C C . CYS A 1 92 ? 10.186 10.229 -18.266 1.00 58.38 92 CYS A C 1
ATOM 686 O O . CYS A 1 92 ? 10.474 9.175 -17.697 1.00 58.38 92 CYS A O 1
ATOM 688 N N . THR A 1 93 ? 10.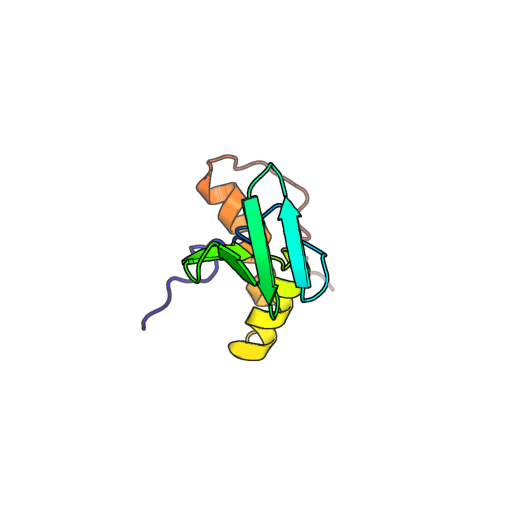564 10.474 -19.518 1.00 55.12 93 THR A N 1
ATOM 689 C CA . THR A 1 93 ? 11.517 9.650 -20.247 1.00 55.12 93 THR A CA 1
ATOM 690 C C . THR A 1 93 ? 12.896 10.161 -19.892 1.00 55.12 93 THR A C 1
ATOM 692 O O . THR A 1 93 ? 13.222 11.311 -20.186 1.00 55.12 93 THR A O 1
ATOM 695 N N . VAL A 1 94 ? 13.705 9.318 -19.255 1.00 52.91 94 VAL A N 1
ATOM 696 C CA . VAL A 1 94 ? 15.138 9.580 -19.140 1.00 52.91 94 VAL A CA 1
ATOM 697 C C . VAL A 1 94 ? 15.687 9.569 -20.564 1.00 52.91 94 VAL A C 1
ATOM 699 O O . VAL A 1 94 ? 15.644 8.542 -21.236 1.00 52.91 94 VAL A O 1
ATOM 702 N N . SER A 1 95 ? 16.104 10.728 -21.068 1.00 51.69 95 SER A N 1
ATOM 703 C CA . SER A 1 95 ? 16.859 10.798 -22.312 1.00 51.69 95 SER A CA 1
ATOM 704 C C . SER A 1 95 ? 18.304 10.442 -21.991 1.00 51.69 95 SER A C 1
ATOM 706 O O . SER A 1 95 ? 18.943 11.163 -21.227 1.00 51.69 95 SER A O 1
ATOM 708 N N . ASP A 1 96 ? 18.835 9.383 -22.598 1.00 47.28 96 ASP A N 1
ATOM 709 C CA . ASP A 1 96 ? 20.243 8.962 -22.474 1.00 47.28 96 ASP A CA 1
ATOM 710 C C . ASP A 1 96 ? 21.248 9.953 -23.111 1.00 47.28 96 ASP A C 1
ATOM 712 O O . ASP A 1 96 ? 22.392 9.611 -23.398 1.00 47.28 96 ASP A O 1
ATOM 716 N N . SER A 1 97 ? 20.833 11.194 -23.361 1.00 49.69 97 SER A N 1
ATOM 717 C CA . SER A 1 97 ? 21.655 12.269 -23.903 1.00 49.69 97 SER A CA 1
ATOM 718 C C . SER A 1 97 ? 22.032 13.254 -22.796 1.00 49.69 97 SER A C 1
ATOM 720 O O . SER A 1 97 ? 21.242 14.142 -22.463 1.00 49.69 97 SER A O 1
ATOM 722 N N . TYR A 1 98 ? 23.242 13.078 -22.261 1.00 39.75 98 TYR A N 1
ATOM 723 C CA . TYR A 1 98 ? 24.029 14.106 -21.573 1.00 39.75 98 TYR A CA 1
ATOM 724 C C . TYR A 1 98 ? 25.205 14.522 -22.456 1.00 39.75 98 TYR A C 1
ATOM 726 O O . TYR A 1 98 ? 25.792 13.624 -23.104 1.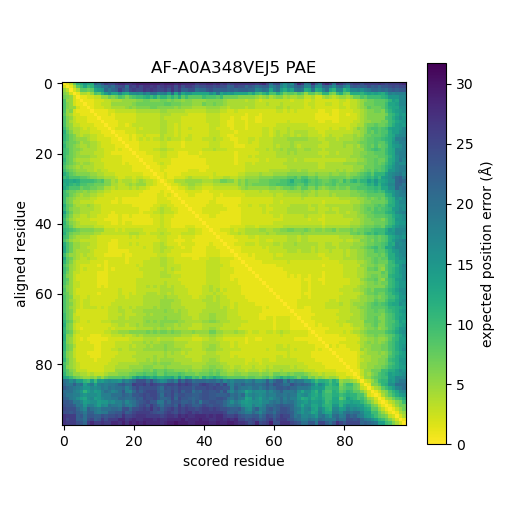00 39.75 98 TYR A O 1
#

Foldseek 3Di:
DPDDQLLQAADDQQADPLAPPDQDWDCDPNATWGDDPQFIDGVNHTNGGNYDRVVSLVVVCVVVVPDSVRNVSNHPVSVCVVVVVPDPDPDPDPDPPD